Protein AF-A0A1I7WN47-F1 (afdb_monomer)

Sequence (83 aa):
MGVCMSHEDKIRQLALNHPPNYAKEVRKEAPLAPEHTIYDYEQVRQPSERLAVLSCPHARGLRPDRLVIVDLDETSPTYCKVS

Solvent-accessible surface area (backbone atoms only — not comparable to full-atom values): 5672 Å² total; per-residue (Å²): 135,86,80,82,75,52,74,66,58,52,51,52,51,53,64,74,63,55,66,93,74,76,63,73,73,78,72,73,76,70,78,77,54,73,91,72,72,72,78,63,76,74,81,66,70,64,81,78,79,51,67,45,81,42,84,46,78,50,68,89,89,78,54,80,66,42,80,38,51,31,34,64,38,85,87,44,99,51,44,79,37,81,108

Secondary structure (DSSP, 8-state):
------HHHHHHHHHHT--TT-------PPPPPGGGSS--TTTT-PPPP-EEEEEEPPPTTTS--EEEEEE--TTSTTTT-B-

Organism: Heterorhabditis bacteriophora (NCBI:txid37862)

Foldseek 3Di:
DDDPDDPVVVVVVCVVPPDPPPPPPPPPPPPPDVVPVPPPVVVPPDPPFQKDWDWADDDPDDDDIDIWIAHCPPPDPRHRHTD

Structure (mmCIF, N/CA/C/O backbone):
data_AF-A0A1I7WN47-F1
#
_entry.id   AF-A0A1I7WN47-F1
#
loop_
_atom_site.group_PDB
_atom_site.id
_atom_site.type_symbol
_atom_site.label_atom_id
_atom_site.label_alt_id
_atom_site.label_comp_id
_atom_site.label_asym_id
_atom_site.label_entity_id
_atom_site.label_seq_id
_atom_site.pdbx_PDB_ins_code
_atom_site.Cartn_x
_atom_site.Cartn_y
_atom_site.Cartn_z
_atom_site.occupancy
_atom_site.B_iso_or_equiv
_atom_site.auth_seq_id
_atom_site.auth_comp_id
_atom_site.auth_asym_id
_atom_site.auth_atom_id
_atom_site.pdbx_PDB_model_num
ATOM 1 N N . MET A 1 1 ? -49.456 -41.898 -35.049 1.00 40.06 1 MET A N 1
ATOM 2 C CA . MET A 1 1 ? -48.599 -40.775 -35.483 1.00 40.06 1 MET A CA 1
ATOM 3 C C . MET A 1 1 ? -47.990 -40.148 -34.239 1.00 40.06 1 MET A C 1
ATOM 5 O O . MET A 1 1 ? -48.715 -39.511 -33.489 1.00 40.06 1 MET A O 1
ATOM 9 N N . GLY A 1 2 ? -46.720 -40.437 -33.945 1.00 51.72 2 GLY A N 1
ATOM 10 C CA . GLY A 1 2 ? -46.021 -39.858 -32.794 1.00 51.72 2 GLY A CA 1
ATOM 11 C C . GLY A 1 2 ? -45.431 -38.513 -33.192 1.00 51.72 2 GLY A C 1
ATOM 12 O O . GLY A 1 2 ? -44.552 -38.469 -34.046 1.00 51.72 2 GLY A O 1
ATOM 13 N N . VAL A 1 3 ? -45.950 -37.422 -32.633 1.00 63.03 3 VAL A N 1
ATOM 14 C CA . VAL A 1 3 ? -45.414 -36.081 -32.883 1.00 63.03 3 VAL A CA 1
ATOM 15 C C . VAL A 1 3 ? -44.176 -35.914 -32.006 1.00 63.03 3 VAL A C 1
ATOM 17 O O . VAL A 1 3 ? -44.272 -35.935 -30.779 1.00 63.03 3 VAL A O 1
ATOM 20 N N . CYS A 1 4 ? -43.001 -35.802 -32.623 1.00 64.69 4 CYS A N 1
ATOM 21 C CA . CYS A 1 4 ? -41.764 -35.492 -31.914 1.00 64.69 4 CYS A CA 1
ATOM 22 C C . CYS A 1 4 ? -41.865 -34.065 -31.363 1.00 64.69 4 CYS A C 1
ATOM 24 O O . CYS A 1 4 ? -41.786 -33.104 -32.124 1.00 64.69 4 CYS A O 1
ATOM 26 N N . MET A 1 5 ? -42.068 -33.919 -30.053 1.00 69.75 5 MET A N 1
ATOM 27 C CA . MET A 1 5 ? -42.037 -32.602 -29.414 1.00 69.75 5 MET A CA 1
ATOM 28 C C . MET A 1 5 ? -40.619 -32.035 -29.459 1.00 69.75 5 MET A C 1
ATOM 30 O O . MET A 1 5 ? -39.656 -32.742 -29.136 1.00 69.75 5 MET A O 1
ATOM 34 N N . SER A 1 6 ? -40.500 -30.758 -29.821 1.00 75.69 6 SER A N 1
ATOM 35 C CA . SER A 1 6 ? -39.230 -30.045 -29.755 1.00 75.69 6 SER A CA 1
ATOM 36 C C . SER A 1 6 ? -38.756 -29.937 -28.297 1.00 75.69 6 SER A C 1
ATOM 38 O O . SER A 1 6 ? -39.546 -29.988 -27.348 1.00 75.69 6 SER A O 1
ATOM 40 N N . HIS A 1 7 ? -37.444 -29.816 -28.096 1.00 70.75 7 HIS A N 1
ATOM 41 C CA . HIS A 1 7 ? -36.863 -29.658 -26.759 1.00 70.75 7 HIS A CA 1
ATOM 42 C C . HIS A 1 7 ? -37.389 -28.396 -26.050 1.00 70.75 7 HIS A C 1
ATOM 44 O O . HIS A 1 7 ? -37.600 -28.396 -24.839 1.00 70.75 7 HIS A O 1
ATOM 50 N N . GLU A 1 8 ? -37.669 -27.342 -26.813 1.00 76.12 8 GLU A N 1
ATOM 51 C CA . GLU A 1 8 ? -38.201 -26.080 -26.299 1.00 76.12 8 GLU A CA 1
ATOM 52 C C . GLU A 1 8 ? -39.640 -26.226 -25.790 1.00 76.12 8 GLU A C 1
ATOM 54 O O . GLU A 1 8 ? -39.9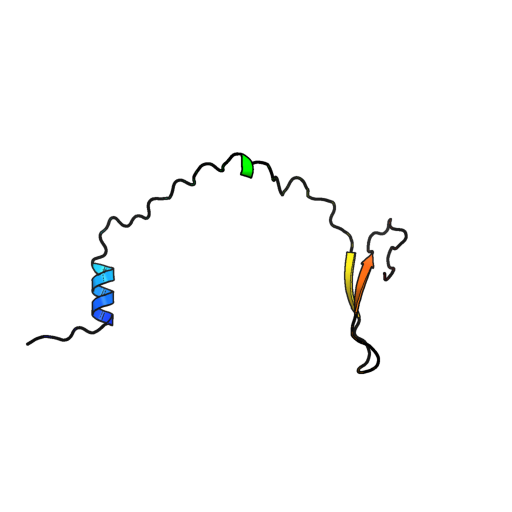78 -25.700 -24.727 1.00 76.12 8 GLU A O 1
ATOM 59 N N . ASP A 1 9 ? -40.468 -27.015 -26.479 1.00 77.50 9 ASP A N 1
ATOM 60 C CA . ASP A 1 9 ? -41.847 -27.274 -26.052 1.00 77.50 9 ASP A CA 1
ATOM 61 C C . ASP A 1 9 ? -41.903 -28.099 -24.761 1.00 77.50 9 ASP A C 1
ATOM 63 O O . ASP A 1 9 ? -42.762 -27.863 -23.907 1.00 77.50 9 ASP A O 1
ATOM 67 N N . LYS A 1 10 ? -40.937 -29.006 -24.554 1.00 74.44 10 LYS A N 1
ATOM 68 C CA . LYS A 1 10 ? -40.785 -29.726 -23.278 1.00 74.44 10 LYS A CA 1
ATOM 69 C C . LYS A 1 10 ? -40.469 -28.780 -22.124 1.00 74.44 10 LYS A C 1
ATOM 71 O O . LYS A 1 10 ? -41.071 -28.902 -21.059 1.00 74.44 10 LYS A O 1
ATOM 76 N N . ILE A 1 11 ? -39.557 -27.827 -22.326 1.00 74.56 11 ILE A N 1
ATOM 77 C CA . ILE A 1 11 ? -39.194 -26.845 -21.293 1.00 74.56 11 ILE A CA 1
ATOM 78 C C . ILE A 1 11 ? -40.396 -25.960 -20.952 1.00 74.56 11 ILE A C 1
ATOM 80 O O . ILE A 1 11 ? -40.672 -25.725 -19.776 1.00 74.56 11 ILE A O 1
ATOM 84 N N . ARG A 1 12 ? -41.156 -25.517 -21.961 1.00 74.44 12 ARG A N 1
ATOM 85 C CA . ARG A 1 12 ? -42.370 -24.715 -21.748 1.00 74.44 12 ARG A CA 1
ATOM 86 C C . ARG A 1 12 ? -43.421 -25.462 -20.931 1.00 74.44 12 ARG A C 1
ATOM 88 O O . ARG A 1 12 ? -43.977 -24.885 -20.002 1.00 74.44 12 ARG A O 1
ATOM 95 N N . GLN A 1 13 ? -43.661 -26.741 -21.219 1.00 75.62 13 GLN A N 1
ATOM 96 C CA . GLN A 1 13 ? -44.595 -27.554 -20.433 1.00 75.62 13 GLN A CA 1
ATOM 97 C C . GLN A 1 13 ? -44.116 -27.788 -18.995 1.00 75.62 13 GLN A C 1
ATOM 99 O O . GLN A 1 13 ? -44.935 -27.788 -18.080 1.00 75.62 13 GLN A O 1
ATOM 104 N N . LEU A 1 14 ? -42.811 -27.961 -18.777 1.00 69.50 14 LEU A N 1
ATOM 105 C CA . LEU A 1 14 ? -42.236 -28.092 -17.433 1.00 69.50 14 LEU A CA 1
ATOM 106 C C . LEU A 1 14 ? -42.383 -26.803 -16.616 1.00 69.50 14 LEU A C 1
ATOM 108 O O . LEU A 1 14 ? -42.707 -26.869 -15.434 1.00 69.50 14 LEU A O 1
ATOM 112 N N . ALA A 1 15 ? -42.197 -25.640 -17.244 1.00 67.44 15 ALA A N 1
ATOM 113 C CA . ALA A 1 15 ? -42.396 -24.348 -16.594 1.00 67.44 15 ALA A CA 1
ATOM 114 C C . ALA A 1 15 ? -43.877 -24.081 -16.268 1.00 67.44 15 ALA A C 1
ATOM 116 O O . ALA A 1 15 ? -44.187 -23.586 -15.188 1.00 67.44 15 ALA A O 1
ATOM 117 N N . LEU A 1 16 ? -44.792 -24.441 -17.176 1.00 70.38 16 LEU A N 1
ATOM 118 C CA . LEU A 1 16 ? -46.240 -24.267 -16.993 1.00 70.38 16 LEU A CA 1
ATOM 119 C C . LEU A 1 16 ? -46.833 -25.208 -15.934 1.00 70.38 16 LEU A C 1
ATOM 121 O O . LEU A 1 16 ? -47.767 -24.823 -15.241 1.00 70.38 16 LEU 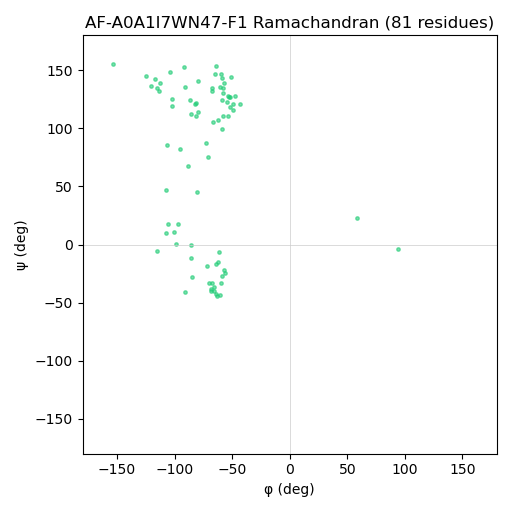A O 1
ATOM 125 N N . ASN A 1 17 ? -46.288 -26.420 -15.792 1.00 65.19 17 ASN A N 1
ATOM 126 C CA . ASN A 1 17 ? -46.767 -27.428 -14.837 1.00 65.19 17 ASN A CA 1
ATOM 127 C C . ASN A 1 17 ? -45.976 -27.447 -13.524 1.00 65.19 17 ASN A C 1
ATOM 129 O O . ASN A 1 17 ? -46.026 -28.430 -12.781 1.00 65.19 17 ASN A O 1
ATOM 133 N N . HIS A 1 18 ? -45.228 -26.386 -13.228 1.00 63.34 18 HIS A N 1
ATOM 134 C CA . HIS A 1 18 ? -44.550 -26.269 -11.950 1.00 63.34 18 HIS A CA 1
ATOM 135 C C . HIS A 1 18 ? -45.607 -26.334 -10.816 1.00 63.34 18 HIS A C 1
ATOM 137 O O . HIS A 1 18 ? -46.528 -25.516 -10.788 1.00 63.34 18 HIS A O 1
ATOM 143 N N . PRO A 1 19 ? -45.486 -27.253 -9.835 1.00 64.75 19 PRO A N 1
ATOM 144 C CA . PRO A 1 19 ? -46.445 -27.366 -8.736 1.00 64.75 19 PRO A CA 1
ATOM 145 C C . PRO A 1 19 ? -46.496 -26.061 -7.919 1.00 64.75 19 PRO A C 1
ATOM 147 O O . PRO A 1 19 ? -45.441 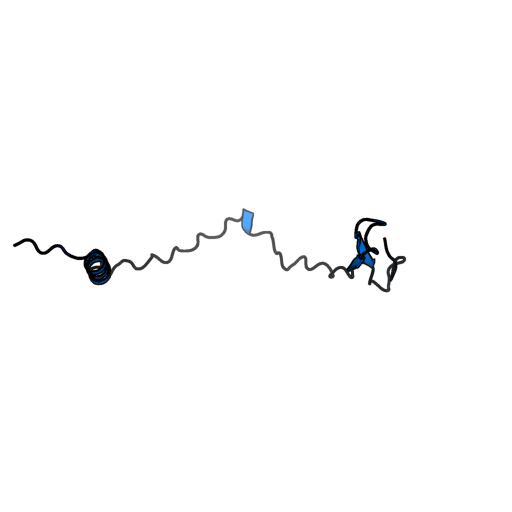-25.533 -7.578 1.00 64.75 19 PRO A O 1
ATOM 150 N N . PRO A 1 20 ? -47.673 -25.531 -7.545 1.00 61.84 20 PRO A N 1
ATOM 151 C CA . PRO A 1 20 ? -47.820 -24.183 -6.969 1.00 61.84 20 PRO A CA 1
ATOM 152 C C . PRO A 1 20 ? -47.088 -23.956 -5.631 1.00 61.84 20 PRO A C 1
ATOM 154 O O . PRO A 1 20 ? -47.023 -22.831 -5.148 1.00 61.84 20 PRO A O 1
ATOM 157 N N . ASN A 1 21 ? -46.498 -25.004 -5.047 1.00 57.78 21 ASN A N 1
ATOM 158 C CA . ASN A 1 21 ? -45.925 -25.009 -3.705 1.00 57.78 21 ASN A CA 1
ATOM 159 C C . ASN A 1 21 ? -44.387 -24.979 -3.656 1.00 57.78 21 ASN A C 1
ATOM 161 O O . ASN A 1 21 ? -43.825 -25.250 -2.601 1.00 57.78 21 ASN A O 1
ATOM 165 N N . TYR A 1 22 ? -43.677 -24.609 -4.728 1.00 56.50 22 TYR A N 1
ATOM 166 C CA . TYR A 1 22 ? -42.246 -24.254 -4.608 1.00 56.50 22 TYR A CA 1
ATOM 167 C C . TYR A 1 22 ? -42.085 -22.812 -4.106 1.00 56.50 22 TYR A C 1
ATOM 169 O O . TYR A 1 22 ? -41.288 -22.021 -4.613 1.00 56.50 22 TYR A O 1
ATOM 177 N N . ALA A 1 23 ? -42.850 -22.445 -3.079 1.00 60.84 23 ALA A N 1
ATOM 178 C CA . ALA A 1 23 ? -42.377 -21.408 -2.190 1.00 60.84 23 ALA A CA 1
ATOM 179 C C . ALA A 1 23 ? -41.099 -21.985 -1.581 1.00 60.84 23 ALA A C 1
ATOM 181 O O . ALA A 1 23 ? -41.164 -22.939 -0.807 1.00 60.84 23 ALA A O 1
ATOM 182 N N . LYS A 1 24 ? -39.926 -21.475 -1.986 1.00 59.78 24 LYS A N 1
ATOM 183 C CA . LYS A 1 24 ? -38.706 -21.715 -1.214 1.00 59.78 24 LYS A CA 1
ATOM 184 C C . LYS A 1 24 ? -39.083 -21.370 0.215 1.00 59.78 24 LYS A C 1
ATOM 186 O O . LYS A 1 24 ? -39.435 -20.218 0.470 1.00 59.78 24 LYS A O 1
ATOM 191 N N . GLU A 1 25 ? -39.068 -22.358 1.105 1.00 64.62 25 GLU A N 1
ATOM 192 C CA . GLU A 1 25 ? -39.185 -22.072 2.524 1.00 64.62 25 GLU A CA 1
ATOM 193 C C . GLU A 1 25 ? -38.170 -20.972 2.795 1.00 64.62 25 GLU A C 1
ATOM 195 O O . GLU A 1 25 ? -36.990 -21.111 2.445 1.00 64.62 25 GLU A O 1
ATOM 200 N N . VAL A 1 26 ? -38.652 -19.830 3.290 1.00 62.47 26 VAL A N 1
ATOM 201 C CA . VAL A 1 26 ? -37.775 -18.770 3.764 1.00 62.47 26 VAL A CA 1
ATOM 202 C C . VAL A 1 26 ? -36.975 -19.451 4.852 1.00 62.47 26 VAL A C 1
ATOM 204 O O . VAL A 1 26 ? -37.506 -19.713 5.932 1.00 62.47 26 VAL A O 1
ATOM 207 N N . ARG A 1 27 ? -35.751 -19.875 4.515 1.00 64.56 27 ARG A N 1
ATOM 208 C CA . ARG A 1 27 ? -34.853 -20.511 5.465 1.00 64.56 27 ARG A CA 1
ATOM 209 C C . ARG A 1 27 ? -34.794 -19.529 6.617 1.00 64.56 27 ARG A C 1
ATOM 211 O O . ARG A 1 27 ? -34.308 -18.418 6.431 1.00 64.56 27 ARG A O 1
ATOM 218 N N . LYS A 1 28 ? -35.372 -19.902 7.761 1.00 63.31 28 LYS A N 1
ATOM 219 C CA . LYS A 1 28 ? -35.182 -19.141 8.987 1.00 63.31 28 LYS A CA 1
ATOM 220 C C . LYS A 1 28 ? -33.680 -19.139 9.179 1.00 63.31 28 LYS A C 1
ATOM 222 O O . LYS A 1 28 ? -33.098 -20.212 9.344 1.00 63.31 28 LYS A O 1
ATOM 227 N N . GLU A 1 29 ? -33.062 -17.978 9.003 1.00 62.47 29 GLU A N 1
ATOM 228 C CA . GLU A 1 29 ? -31.637 -17.823 9.232 1.00 62.47 29 GLU A CA 1
ATOM 229 C C . GLU A 1 29 ? -31.377 -18.368 10.633 1.00 62.47 29 GLU A C 1
ATOM 231 O O . GLU A 1 29 ? -32.027 -17.960 11.600 1.00 62.47 29 GLU A O 1
ATOM 236 N N . ALA A 1 30 ? -30.551 -19.412 10.716 1.00 65.75 30 ALA A N 1
ATOM 237 C CA . ALA A 1 30 ? -30.217 -19.999 11.998 1.00 65.75 30 ALA A CA 1
ATOM 238 C C . ALA A 1 30 ? -29.626 -18.883 12.873 1.00 65.75 30 ALA A C 1
ATOM 240 O O . ALA A 1 30 ? -28.867 -18.062 12.346 1.00 65.75 30 ALA A O 1
ATOM 241 N N . PRO A 1 31 ? -29.972 -18.813 14.171 1.00 67.44 31 PRO A N 1
ATOM 242 C CA . PRO A 1 31 ? -29.361 -17.831 15.053 1.00 67.44 31 PRO A CA 1
ATOM 243 C C . PRO A 1 31 ? -27.843 -17.976 14.946 1.00 67.44 31 PRO A C 1
ATOM 245 O O . PRO A 1 31 ? -27.330 -19.096 15.028 1.00 67.44 31 PRO A O 1
ATOM 248 N N . LEU A 1 32 ? -27.146 -16.862 14.690 1.00 63.44 32 LEU A N 1
ATOM 249 C CA . LEU A 1 32 ? -25.689 -16.863 14.609 1.00 63.44 32 LEU A CA 1
ATOM 250 C C . LEU A 1 32 ? -25.140 -17.516 15.876 1.00 63.44 32 LEU A C 1
ATOM 252 O O . LEU A 1 32 ? -25.512 -17.141 16.990 1.00 63.44 32 LEU A O 1
ATOM 256 N N . ALA A 1 33 ? -24.285 -18.517 15.690 1.00 65.00 33 ALA A N 1
ATOM 257 C CA . ALA A 1 33 ? -23.629 -19.176 16.800 1.00 65.00 33 ALA A CA 1
ATOM 258 C C . ALA A 1 33 ? -22.815 -18.133 17.598 1.00 65.00 33 ALA A C 1
ATOM 260 O O . ALA A 1 33 ? -22.279 -17.193 17.001 1.00 65.00 33 ALA A O 1
ATOM 261 N N . PRO A 1 34 ? -22.744 -18.236 18.935 1.00 63.38 34 PRO A N 1
ATOM 262 C CA . PRO A 1 34 ? -22.118 -17.222 19.785 1.00 63.38 34 PRO A CA 1
ATOM 263 C C . PRO A 1 34 ? -20.641 -16.981 19.438 1.00 63.38 34 PRO A C 1
ATOM 265 O O . PRO A 1 34 ? -20.164 -15.857 19.575 1.00 63.38 34 PRO A O 1
ATOM 268 N N . GLU A 1 35 ? -19.932 -17.963 18.880 1.00 61.75 35 GLU A N 1
ATOM 269 C CA . GLU A 1 35 ? -18.587 -17.79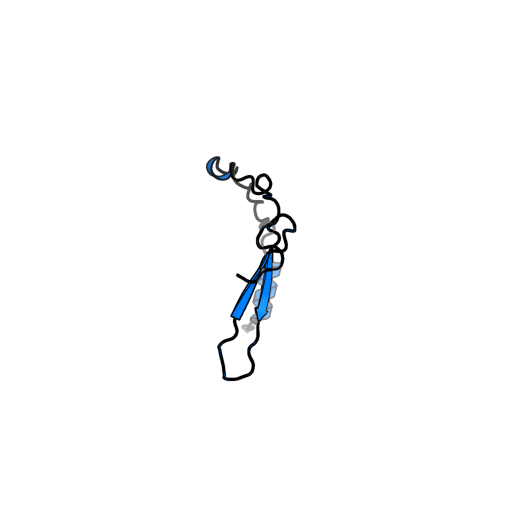0 18.314 1.00 61.75 35 GLU A CA 1
ATOM 270 C C . GLU A 1 35 ? -18.494 -16.718 17.207 1.00 61.75 35 GLU A C 1
ATOM 272 O O . GLU A 1 35 ? -17.417 -16.180 16.966 1.00 61.75 35 GLU A O 1
ATOM 277 N N . HIS A 1 36 ? -19.603 -16.368 16.551 1.00 57.69 36 HIS A N 1
ATOM 278 C CA . HIS A 1 36 ? -19.666 -15.345 15.502 1.00 57.69 36 HIS A CA 1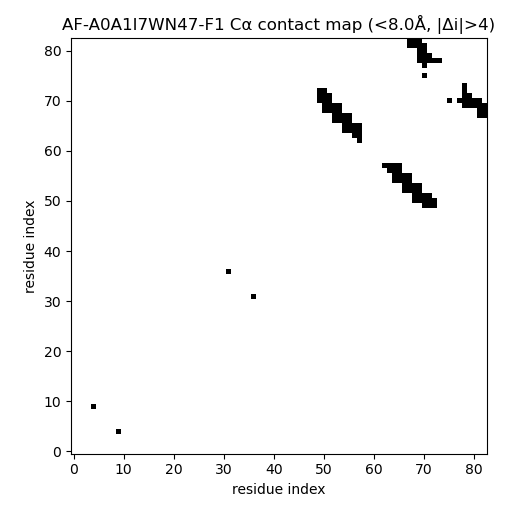
ATOM 279 C C . HIS A 1 36 ? -20.170 -13.985 16.023 1.00 57.69 36 HIS A C 1
ATOM 281 O O . HIS A 1 36 ? -20.276 -13.039 15.246 1.00 57.69 36 HIS A O 1
ATOM 287 N N . THR A 1 37 ? -20.480 -13.855 17.321 1.00 58.84 37 THR A N 1
ATOM 288 C CA . THR A 1 37 ? -21.064 -12.623 17.896 1.00 58.84 37 THR A CA 1
ATOM 289 C C . THR A 1 37 ? -20.046 -11.554 18.307 1.00 58.84 37 THR A C 1
ATOM 291 O O . THR A 1 37 ? -20.451 -10.494 18.774 1.00 58.84 37 THR A O 1
ATOM 294 N N . ILE A 1 38 ? -18.738 -11.792 18.143 1.00 61.88 38 ILE A N 1
ATOM 295 C CA . ILE A 1 38 ? -17.707 -10.987 18.835 1.00 61.88 38 ILE A CA 1
ATOM 296 C C . ILE A 1 38 ? -16.813 -10.158 17.894 1.00 61.88 38 ILE A C 1
ATOM 298 O O . ILE A 1 38 ? -16.056 -9.312 18.362 1.00 61.88 38 ILE A O 1
ATOM 302 N N . TYR A 1 39 ? -16.921 -10.292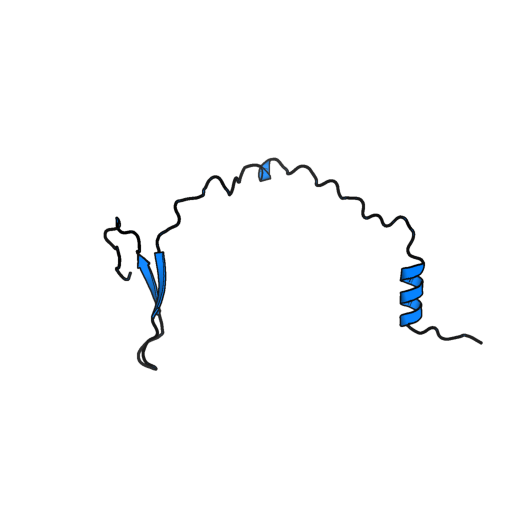 16.571 1.00 55.44 39 TYR A N 1
ATOM 303 C CA . TYR A 1 39 ? -16.172 -9.409 15.669 1.00 55.44 39 TYR A CA 1
ATOM 304 C C . TYR A 1 39 ? -17.039 -8.235 15.222 1.00 55.44 39 TYR A C 1
ATOM 306 O O . TYR A 1 39 ? -17.633 -8.242 14.146 1.00 55.44 39 TYR A O 1
ATOM 314 N N . ASP A 1 40 ? -17.112 -7.216 16.076 1.00 60.06 40 ASP A N 1
ATOM 315 C CA . 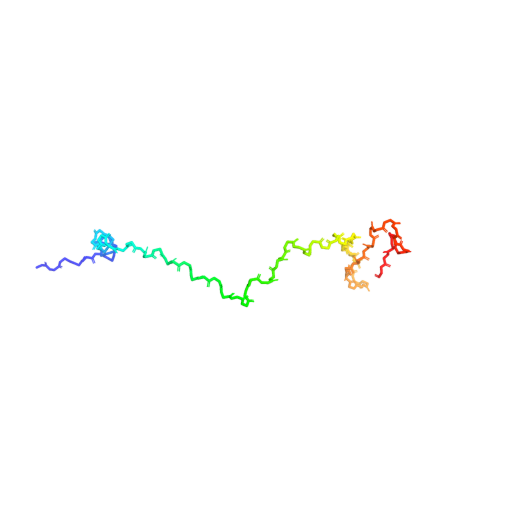ASP A 1 40 ? -17.621 -5.904 15.691 1.00 60.06 40 ASP A CA 1
ATOM 316 C C . ASP A 1 40 ? -16.577 -5.212 14.792 1.00 60.06 40 ASP A C 1
ATOM 318 O O . ASP A 1 40 ? -15.677 -4.509 15.255 1.00 60.06 40 ASP A O 1
ATOM 322 N N . TYR A 1 41 ? -16.656 -5.473 13.483 1.00 57.69 41 TYR A N 1
ATOM 323 C CA . TYR A 1 41 ? -15.772 -4.881 12.471 1.00 57.69 41 TYR A CA 1
ATOM 324 C C . TYR A 1 41 ? -15.893 -3.346 12.392 1.00 57.69 41 TYR A C 1
ATOM 326 O O . TYR A 1 41 ? -15.023 -2.698 11.812 1.00 57.69 41 TYR A O 1
ATOM 334 N N . GLU A 1 42 ? -16.943 -2.751 12.970 1.00 57.78 42 GLU A N 1
ATOM 335 C CA . GLU A 1 42 ? -17.137 -1.297 13.027 1.00 57.78 42 GLU A CA 1
ATOM 336 C C . GLU A 1 42 ? -16.395 -0.657 14.217 1.00 57.78 42 GLU A C 1
ATOM 338 O O . GLU A 1 42 ? -15.964 0.494 14.115 1.00 57.78 42 GLU A O 1
ATOM 343 N N . GLN A 1 43 ? -16.180 -1.385 15.322 1.00 54.88 43 GLN A N 1
ATOM 344 C CA . GLN A 1 43 ? -15.526 -0.847 16.530 1.00 54.88 43 GLN A CA 1
ATOM 345 C C . GLN A 1 43 ? -14.021 -0.610 16.381 1.00 54.88 43 GLN A C 1
ATOM 347 O O . GLN A 1 43 ? -13.446 0.173 17.135 1.00 54.88 43 GLN A O 1
ATOM 352 N N . VAL A 1 44 ? -13.377 -1.229 15.391 1.00 56.56 44 VAL A N 1
ATOM 353 C CA . VAL A 1 44 ? -11.946 -1.044 15.109 1.00 56.56 44 VAL A CA 1
ATOM 354 C C . VAL A 1 44 ? -11.765 -0.227 13.829 1.00 56.56 44 VAL A C 1
ATOM 356 O O . VAL A 1 44 ? -10.960 -0.556 12.962 1.00 56.56 44 VAL A O 1
ATOM 359 N N . ARG A 1 45 ? -12.494 0.888 13.693 1.00 59.94 45 ARG A N 1
ATOM 360 C CA . ARG A 1 45 ? -12.079 1.962 12.778 1.00 59.94 45 ARG A CA 1
ATOM 361 C C . ARG A 1 45 ? -10.856 2.652 13.375 1.00 59.94 45 ARG A C 1
ATOM 363 O O . ARG A 1 45 ? -10.947 3.736 13.947 1.00 59.94 45 ARG A O 1
ATOM 370 N N . GLN A 1 46 ? -9.709 1.983 13.280 1.00 66.81 46 GLN A N 1
ATOM 371 C CA . GLN A 1 46 ? -8.419 2.635 13.465 1.00 66.81 46 GLN A CA 1
ATOM 372 C C . GLN A 1 46 ? -8.374 3.878 12.565 1.00 66.81 46 GLN A C 1
ATOM 374 O O . GLN A 1 46 ? -8.963 3.862 11.476 1.00 66.81 46 GLN A O 1
ATOM 379 N N . PRO A 1 47 ? -7.735 4.972 13.015 1.00 68.38 47 PRO A N 1
ATOM 380 C CA . PRO A 1 47 ? -7.559 6.138 12.166 1.00 68.38 47 PRO A CA 1
ATOM 381 C C . PRO A 1 47 ? -6.916 5.680 10.857 1.00 68.38 47 PRO A C 1
ATOM 383 O O . PRO A 1 47 ? -5.915 4.968 10.873 1.00 68.38 47 PRO A O 1
ATOM 386 N N . SER A 1 48 ? -7.535 6.040 9.733 1.00 72.69 48 SER A N 1
ATOM 387 C CA . SER A 1 48 ? -7.039 5.664 8.413 1.00 72.69 48 SER A CA 1
ATOM 388 C C . SER A 1 48 ? -5.589 6.118 8.272 1.00 72.69 48 SER A C 1
ATOM 390 O O . SER A 1 48 ? -5.309 7.313 8.419 1.00 72.69 48 SER A O 1
ATOM 392 N N . GLU A 1 49 ? -4.690 5.179 7.990 1.00 74.62 49 GLU A N 1
ATOM 393 C CA . GLU A 1 49 ? -3.280 5.479 7.764 1.00 74.62 49 GLU A CA 1
ATOM 394 C C . GLU A 1 49 ? -3.141 6.481 6.610 1.00 74.62 49 GLU A C 1
ATOM 396 O O . GLU A 1 49 ? -3.727 6.314 5.536 1.00 74.62 49 GLU A O 1
ATOM 401 N N . ARG A 1 50 ? -2.376 7.555 6.831 1.00 84.81 50 ARG A N 1
ATOM 402 C CA . ARG A 1 50 ? -2.126 8.598 5.829 1.00 84.81 50 ARG A CA 1
ATOM 403 C C . ARG A 1 50 ? -0.918 8.215 4.982 1.00 84.81 50 ARG A C 1
ATOM 405 O O . ARG A 1 50 ? 0.125 8.846 5.068 1.00 84.81 50 ARG A O 1
ATOM 412 N N . LEU A 1 51 ? -1.053 7.167 4.177 1.00 87.81 51 LEU A N 1
ATOM 413 C CA . LEU A 1 51 ? 0.001 6.697 3.277 1.00 87.81 51 LEU A CA 1
ATOM 414 C C . LEU A 1 51 ? -0.450 6.810 1.818 1.00 87.81 51 LEU A C 1
ATOM 416 O O . LEU A 1 51 ? -1.606 6.545 1.488 1.00 87.81 51 LEU A O 1
ATOM 420 N N . ALA A 1 52 ? 0.472 7.170 0.928 1.00 88.38 52 ALA A N 1
ATOM 421 C CA . ALA A 1 52 ? 0.268 7.141 -0.515 1.00 88.38 52 ALA A CA 1
ATOM 422 C C . ALA A 1 52 ? 1.192 6.120 -1.174 1.00 88.38 52 ALA A C 1
ATOM 424 O O . ALA A 1 52 ? 2.391 6.088 -0.910 1.00 88.38 52 ALA A O 1
ATOM 425 N N . VAL A 1 53 ? 0.633 5.319 -2.081 1.00 89.25 53 VAL A N 1
ATOM 426 C CA . VAL A 1 53 ? 1.399 4.384 -2.910 1.00 89.25 53 VAL A CA 1
ATOM 427 C C . VAL A 1 53 ? 1.547 4.979 -4.303 1.00 89.25 53 VAL A C 1
ATOM 429 O O . VAL A 1 53 ? 0.558 5.233 -4.989 1.00 89.25 53 VAL A O 1
ATOM 432 N N . LEU A 1 54 ? 2.788 5.203 -4.724 1.00 88.38 54 LEU A N 1
ATOM 433 C CA . LEU A 1 54 ? 3.128 5.798 -6.010 1.00 88.38 54 LEU A CA 1
ATOM 434 C C . LEU A 1 54 ? 3.820 4.773 -6.908 1.00 88.38 54 LEU A C 1
ATOM 436 O O . LEU A 1 54 ? 4.687 4.017 -6.469 1.00 88.38 54 LEU A O 1
ATOM 440 N N . SER A 1 55 ? 3.461 4.780 -8.191 1.00 88.69 55 SER A N 1
ATOM 441 C CA . SER A 1 55 ? 4.219 4.071 -9.219 1.00 88.69 55 SER A CA 1
ATOM 442 C C . SER A 1 55 ? 5.395 4.940 -9.659 1.00 88.69 55 SER A C 1
ATOM 444 O O . SER A 1 55 ? 5.199 6.066 -10.117 1.00 88.69 55 SER A O 1
ATOM 446 N N . CYS A 1 56 ? 6.615 4.425 -9.513 1.00 84.56 56 CYS A N 1
ATOM 447 C CA . CYS A 1 56 ? 7.847 5.060 -9.968 1.00 84.56 56 CYS A CA 1
ATOM 448 C C . CYS A 1 56 ? 8.373 4.328 -11.211 1.00 84.56 56 CYS A C 1
ATOM 450 O O . CYS A 1 56 ? 9.216 3.423 -11.085 1.00 84.56 56 CYS A O 1
ATOM 452 N N . PRO A 1 57 ? 7.878 4.695 -12.409 1.00 82.69 57 PRO A N 1
ATOM 453 C CA . PRO A 1 57 ? 8.386 4.144 -13.650 1.00 82.69 57 PRO A CA 1
ATOM 454 C C . PRO A 1 57 ? 9.823 4.617 -13.869 1.00 82.69 57 PRO A C 1
ATOM 456 O O . PRO A 1 57 ? 10.129 5.806 -13.752 1.00 82.69 57 PRO A O 1
ATOM 459 N N . HIS A 1 58 ? 10.716 3.691 -14.197 1.00 80.56 58 HIS A N 1
ATOM 460 C CA . HIS A 1 58 ? 12.063 4.030 -14.635 1.00 80.56 58 HIS A CA 1
ATOM 461 C C . HIS A 1 58 ? 12.106 4.162 -16.159 1.00 80.56 58 HIS A C 1
ATOM 463 O O . HIS A 1 58 ? 11.344 3.535 -16.897 1.00 80.56 58 HIS A O 1
ATOM 469 N N . ALA A 1 59 ? 13.041 4.976 -16.657 1.00 68.25 59 ALA A N 1
ATOM 470 C CA . ALA A 1 59 ? 13.330 5.016 -18.085 1.00 68.25 59 ALA A CA 1
ATOM 471 C C . ALA A 1 59 ? 13.736 3.611 -18.572 1.00 68.25 59 ALA A C 1
ATOM 473 O O . ALA A 1 59 ? 14.533 2.924 -17.921 1.00 68.25 59 ALA A O 1
ATOM 474 N N . ARG A 1 60 ? 13.165 3.191 -19.712 1.00 65.94 60 ARG A N 1
ATOM 475 C CA . ARG A 1 60 ? 13.306 1.839 -20.280 1.00 65.94 60 ARG A CA 1
ATOM 476 C C . ARG A 1 60 ? 14.749 1.328 -20.202 1.00 65.94 60 ARG A C 1
ATOM 478 O O . ARG A 1 60 ? 15.648 1.899 -20.811 1.00 65.94 60 ARG A O 1
ATOM 485 N N . GLY A 1 61 ? 14.929 0.199 -19.517 1.00 64.00 61 GLY A N 1
ATOM 486 C CA . GLY A 1 61 ? 16.130 -0.637 -19.612 1.00 64.00 61 GLY A CA 1
ATOM 487 C C . GLY A 1 61 ? 17.226 -0.389 -18.576 1.00 64.00 61 GLY A C 1
ATOM 488 O O . GLY A 1 61 ? 18.192 -1.143 -18.565 1.00 64.00 61 GLY A O 1
ATOM 489 N N . LEU A 1 62 ? 17.097 0.604 -17.688 1.00 69.75 62 LEU A N 1
ATOM 490 C CA . LEU A 1 62 ? 18.097 0.825 -16.633 1.00 69.75 62 LEU A CA 1
ATOM 491 C C . LEU A 1 62 ? 17.788 0.072 -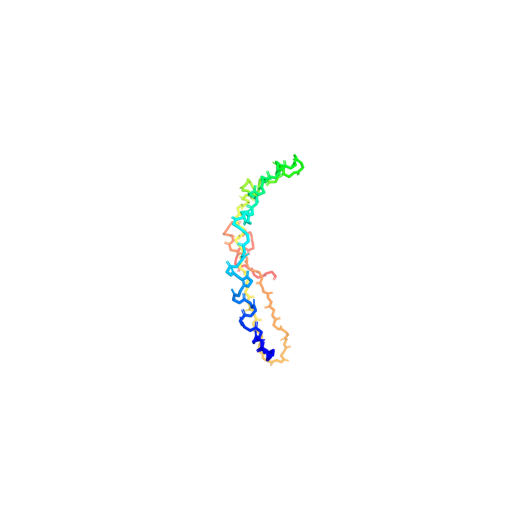15.335 1.00 69.75 62 LEU A C 1
ATOM 493 O O . LEU A 1 62 ? 18.710 -0.445 -14.704 1.00 69.75 62 LEU A O 1
ATOM 497 N N . ARG A 1 63 ? 16.518 0.037 -14.907 1.00 75.81 63 ARG A N 1
ATOM 498 C CA . ARG A 1 63 ? 16.067 -0.570 -13.640 1.00 75.81 63 ARG A CA 1
ATOM 499 C C . ARG A 1 63 ? 14.606 -1.024 -13.738 1.00 75.81 63 ARG A C 1
ATOM 501 O O . ARG A 1 63 ? 13.876 -0.463 -14.553 1.00 75.81 63 ARG A O 1
ATOM 508 N N . PRO A 1 64 ? 14.178 -2.010 -12.927 1.00 81.50 64 PRO A N 1
ATOM 509 C CA . PRO A 1 64 ? 12.765 -2.340 -12.800 1.00 81.50 64 PRO A CA 1
ATOM 510 C C . PRO A 1 64 ? 11.994 -1.174 -12.176 1.00 81.50 64 PRO A C 1
ATOM 512 O O . PRO A 1 64 ? 12.521 -0.464 -11.312 1.00 81.50 64 PRO A O 1
ATOM 515 N N . ASP A 1 65 ? 10.742 -1.019 -12.596 1.00 85.44 65 ASP A N 1
ATOM 516 C CA . ASP A 1 65 ? 9.798 -0.091 -11.980 1.00 85.44 65 ASP A CA 1
ATOM 517 C C . ASP A 1 65 ? 9.597 -0.448 -10.508 1.00 85.44 65 ASP A C 1
ATOM 519 O O . ASP A 1 65 ? 9.667 -1.616 -10.111 1.00 85.44 65 ASP A O 1
ATOM 523 N N . ARG A 1 66 ? 9.382 0.574 -9.679 1.00 84.62 66 ARG A N 1
ATOM 524 C CA . ARG A 1 66 ? 9.227 0.402 -8.233 1.00 84.62 66 ARG A CA 1
ATOM 525 C C . ARG A 1 66 ? 7.918 1.010 -7.777 1.00 84.62 66 ARG A C 1
ATOM 527 O O . ARG A 1 66 ? 7.491 2.035 -8.301 1.00 84.62 66 ARG A O 1
ATOM 534 N N . LEU A 1 67 ? 7.306 0.378 -6.786 1.00 89.12 67 LEU A N 1
ATOM 535 C CA . LEU A 1 67 ? 6.265 1.006 -5.990 1.00 89.12 67 LEU A CA 1
ATOM 536 C C . LEU A 1 67 ? 6.934 1.664 -4.792 1.00 89.12 67 LEU A C 1
ATOM 538 O O . LEU A 1 67 ? 7.820 1.073 -4.176 1.00 89.12 67 LEU A O 1
ATOM 542 N N . VAL A 1 68 ? 6.524 2.888 -4.501 1.00 89.25 68 VAL A N 1
ATOM 543 C CA . VAL A 1 68 ? 7.044 3.683 -3.395 1.00 89.25 68 VAL A CA 1
ATOM 544 C C . VAL A 1 68 ? 5.902 4.029 -2.457 1.00 89.25 68 VAL A C 1
ATOM 546 O O . VAL A 1 68 ? 4.826 4.411 -2.915 1.00 89.25 68 VAL A O 1
ATOM 549 N N . ILE A 1 69 ? 6.151 3.912 -1.154 1.00 89.88 69 ILE A N 1
ATOM 550 C CA . ILE A 1 69 ? 5.219 4.325 -0.107 1.00 89.88 69 ILE A CA 1
ATOM 551 C C . ILE A 1 69 ? 5.702 5.665 0.447 1.00 89.88 69 ILE A C 1
ATOM 553 O O . ILE A 1 69 ? 6.859 5.799 0.857 1.00 89.88 69 ILE A O 1
ATOM 557 N N . VAL A 1 70 ? 4.812 6.652 0.421 1.00 90.25 70 VAL A N 1
ATOM 558 C CA . VAL A 1 70 ? 5.0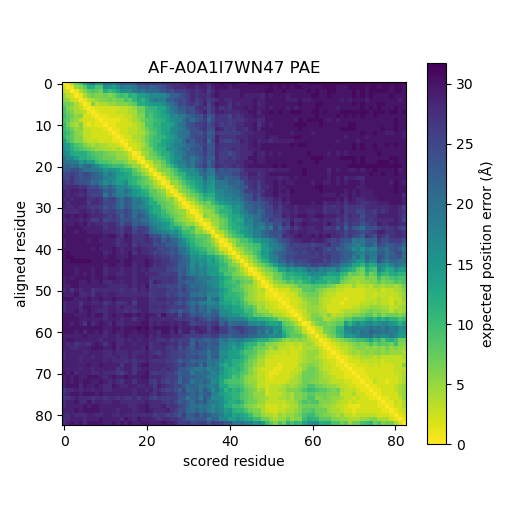39 8.003 0.932 1.00 90.25 70 VAL A CA 1
ATOM 559 C C . VAL A 1 70 ? 4.140 8.238 2.130 1.00 90.25 70 VAL A C 1
ATOM 561 O O . VAL A 1 70 ? 2.936 7.994 2.076 1.00 90.25 70 VAL A O 1
ATOM 564 N N . ASP A 1 71 ? 4.743 8.752 3.190 1.00 91.12 71 ASP A N 1
ATOM 565 C CA . ASP A 1 71 ? 4.046 9.159 4.399 1.00 91.12 71 ASP A CA 1
ATOM 566 C C . ASP A 1 71 ? 3.430 10.557 4.231 1.00 91.12 71 ASP A C 1
ATOM 568 O O . ASP A 1 71 ? 4.129 11.526 3.922 1.00 91.12 71 ASP A O 1
ATOM 572 N N . LEU A 1 72 ? 2.112 10.652 4.400 1.00 89.12 72 LEU A N 1
ATOM 573 C CA . LEU A 1 72 ? 1.317 11.878 4.309 1.00 89.12 72 LEU A CA 1
ATOM 574 C C . LEU A 1 72 ? 0.832 12.366 5.683 1.00 89.12 72 LEU A C 1
ATOM 576 O O . LEU A 1 72 ? -0.003 13.271 5.755 1.00 89.12 72 LEU A O 1
ATOM 580 N N . ASP A 1 73 ? 1.318 11.787 6.780 1.00 89.88 73 ASP A N 1
ATOM 581 C CA . ASP A 1 73 ? 1.059 12.317 8.112 1.00 89.88 73 ASP A CA 1
ATOM 582 C C . ASP A 1 73 ? 2.008 13.480 8.430 1.00 89.88 73 ASP A C 1
ATOM 584 O O . ASP A 1 73 ? 3.202 13.285 8.639 1.00 89.88 73 ASP A O 1
ATOM 588 N N . GLU A 1 74 ? 1.470 14.701 8.502 1.00 89.56 74 GLU A N 1
ATOM 589 C CA . GLU A 1 74 ? 2.211 15.927 8.842 1.00 89.56 74 GLU A CA 1
ATOM 590 C C . GLU A 1 74 ? 2.935 15.854 10.194 1.00 89.56 74 GLU A C 1
ATOM 592 O O . GLU A 1 74 ? 3.911 16.572 10.416 1.00 89.56 74 GLU A O 1
ATOM 597 N N . THR A 1 75 ? 2.462 15.001 11.106 1.00 90.06 75 THR A N 1
ATOM 598 C CA . THR A 1 75 ? 3.063 14.833 12.436 1.00 90.06 75 THR A CA 1
ATOM 599 C C . THR A 1 75 ? 4.217 13.831 12.452 1.00 90.06 75 THR A C 1
ATOM 601 O O . THR A 1 75 ? 4.971 13.771 13.427 1.00 90.06 75 THR A O 1
ATOM 604 N N . SER A 1 76 ? 4.393 13.064 11.375 1.00 87.31 76 SER A N 1
ATOM 605 C CA . SER A 1 76 ? 5.407 12.023 11.282 1.00 87.31 76 SER A CA 1
ATOM 606 C C . SER A 1 76 ? 6.801 12.589 10.960 1.00 87.31 76 SER A C 1
ATOM 608 O O . SER A 1 76 ? 6.944 13.467 10.104 1.00 87.31 76 SER A O 1
ATOM 610 N N . PRO A 1 77 ? 7.890 12.059 11.557 1.00 88.81 77 PRO A N 1
ATOM 611 C CA . PRO A 1 77 ? 9.262 12.456 11.208 1.00 88.81 77 PRO A CA 1
ATOM 612 C C . PRO A 1 77 ? 9.648 12.110 9.756 1.00 88.81 77 PRO A C 1
ATOM 614 O O . PRO A 1 77 ? 10.645 12.625 9.220 1.00 88.81 77 PRO A O 1
ATOM 617 N N . THR A 1 78 ? 8.882 11.222 9.118 1.00 88.44 78 THR A N 1
ATOM 618 C CA . THR A 1 78 ? 9.035 10.808 7.721 1.00 88.44 78 THR A CA 1
ATOM 619 C C . THR A 1 78 ? 8.054 11.480 6.770 1.00 88.44 78 THR A C 1
ATOM 621 O O . THR A 1 78 ? 8.030 11.110 5.598 1.00 88.44 78 THR A O 1
ATOM 624 N N . TYR A 1 79 ? 7.323 12.505 7.220 1.00 91.38 79 TYR A N 1
ATOM 625 C CA . TYR A 1 79 ? 6.387 13.247 6.380 1.00 91.38 79 TYR A CA 1
ATOM 626 C C . TYR A 1 79 ? 7.005 13.657 5.035 1.00 91.38 79 TYR A C 1
ATOM 628 O O . TYR A 1 79 ? 8.085 14.258 4.981 1.00 91.38 79 TYR A O 1
ATOM 636 N N . CYS A 1 80 ? 6.309 13.319 3.947 1.00 86.25 80 CYS A N 1
ATOM 637 C CA . CYS A 1 80 ? 6.707 13.557 2.559 1.00 86.25 80 CYS A CA 1
ATOM 638 C C . CYS A 1 80 ? 8.054 12.936 2.145 1.00 86.25 80 CYS A C 1
ATOM 640 O O . CYS A 1 80 ? 8.675 13.393 1.181 1.00 86.25 80 CYS A O 1
ATOM 642 N N . LYS A 1 81 ? 8.522 11.891 2.838 1.00 84.25 81 LYS A N 1
ATOM 643 C CA . LYS A 1 81 ? 9.722 11.135 2.454 1.00 84.25 81 LYS A CA 1
ATOM 644 C C . LYS A 1 81 ? 9.351 9.797 1.821 1.00 84.25 81 LYS A C 1
ATOM 646 O O . LYS A 1 81 ? 8.342 9.181 2.150 1.00 84.25 81 LYS A O 1
ATOM 651 N N . VAL A 1 82 ? 10.208 9.368 0.902 1.00 75.56 82 VAL A N 1
ATOM 652 C CA . VAL A 1 82 ? 10.171 8.051 0.263 1.00 75.56 82 VAL A CA 1
ATOM 653 C C . VAL A 1 82 ? 10.945 7.075 1.144 1.00 75.56 82 VAL A C 1
ATOM 655 O O . VAL A 1 82 ? 12.107 7.346 1.460 1.00 75.56 82 VAL A O 1
ATOM 658 N N . SER A 1 83 ? 10.292 5.981 1.542 1.00 61.50 83 SER A N 1
ATOM 659 C CA . SER A 1 83 ? 10.920 4.851 2.246 1.00 61.50 83 SER A CA 1
ATOM 660 C C . SER A 1 83 ? 11.417 3.768 1.293 1.00 61.50 83 SER A C 1
ATOM 662 O O . SER A 1 83 ? 10.836 3.632 0.190 1.00 61.50 83 SER A O 1
#

pLDDT: mean 72.23, std 12.21, range [40.06, 91.38]

Mean predicted aligned error: 19.18 Å

Radius of gyration: 31.01 Å; Cα contacts (8 Å, |Δi|>4): 56; chains: 1; bounding box: 67×57×55 Å